Protein AF-A0A2H0RRZ5-F1 (afdb_monomer_lite)

Secondary structure (DSSP, 8-state):
---------HHHHHHHHHH-TTS-HHHHHHHHHHHHTT---HHHHHHHHHHHHHHHHHHHHHHHHHHHHHHHHHHHHHHHHHHHHHHHHHHHHHHHHHHHHHHHHHHHHHHHHHHHHHHHHHHHHHHHHHHHHHHHHHHHHTT--

Structure (mmCIF, N/CA/C/O backbone):
data_AF-A0A2H0RRZ5-F1
#
_entry.id   AF-A0A2H0RRZ5-F1
#
loop_
_atom_site.group_PDB
_atom_site.id
_atom_site.type_symbol
_atom_site.label_atom_id
_atom_site.label_alt_id
_atom_site.label_comp_id
_atom_site.label_asym_id
_atom_site.label_entity_id
_atom_site.label_seq_id
_atom_site.pdbx_PDB_ins_code
_atom_site.Cartn_x
_atom_site.Cartn_y
_atom_site.Cartn_z
_atom_site.occupancy
_atom_site.B_iso_or_equiv
_atom_site.auth_seq_id
_atom_site.auth_comp_id
_atom_site.auth_asym_id
_atom_site.auth_atom_id
_atom_site.pdbx_PDB_model_num
ATOM 1 N N . MET A 1 1 ? 45.070 -18.228 -30.419 1.00 41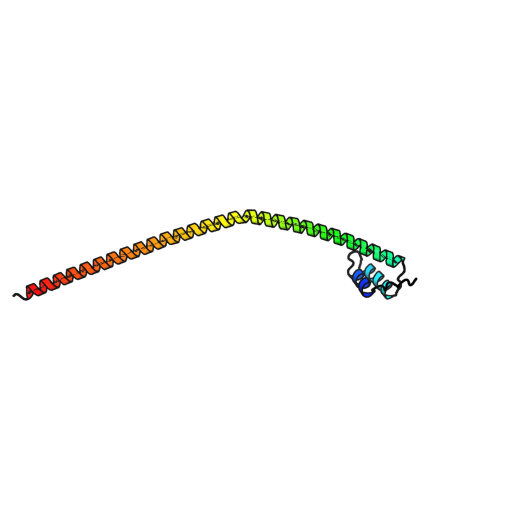.22 1 MET A N 1
ATOM 2 C CA . MET A 1 1 ? 44.187 -17.564 -29.445 1.00 41.22 1 MET A CA 1
ATOM 3 C C . MET A 1 1 ? 42.787 -17.795 -29.960 1.00 41.22 1 MET A C 1
ATOM 5 O O . MET A 1 1 ? 42.424 -17.166 -30.942 1.00 41.22 1 MET A O 1
ATOM 9 N N . ASP A 1 2 ? 42.095 -18.792 -29.412 1.00 37.25 2 ASP A N 1
ATOM 10 C CA . ASP A 1 2 ? 40.703 -19.072 -29.764 1.00 37.25 2 ASP A CA 1
ATOM 11 C C . ASP A 1 2 ? 39.845 -17.912 -29.266 1.00 37.25 2 ASP A C 1
ATOM 13 O O . ASP A 1 2 ? 39.601 -17.769 -28.069 1.00 37.25 2 ASP A O 1
ATOM 17 N N . THR A 1 3 ? 39.419 -17.050 -30.183 1.00 46.53 3 THR A N 1
ATOM 18 C CA . THR A 1 3 ? 38.253 -16.200 -29.974 1.00 46.53 3 THR A CA 1
ATOM 19 C C . THR A 1 3 ? 37.057 -17.137 -29.962 1.00 46.53 3 THR A C 1
ATOM 21 O O . THR A 1 3 ? 36.525 -17.484 -31.015 1.00 46.53 3 THR A O 1
ATOM 24 N N . SER A 1 4 ? 36.687 -17.621 -28.776 1.00 46.62 4 SER A N 1
ATOM 25 C CA . SER A 1 4 ? 35.406 -18.284 -28.557 1.00 46.62 4 SER A CA 1
ATOM 26 C C . SER A 1 4 ? 34.331 -17.378 -29.145 1.00 46.62 4 SER A C 1
ATOM 28 O O . SER A 1 4 ? 34.106 -16.289 -28.615 1.00 46.62 4 SER A O 1
ATOM 30 N N . ALA A 1 5 ? 33.738 -17.783 -30.267 1.00 50.47 5 ALA A N 1
ATOM 31 C CA . ALA A 1 5 ? 32.616 -17.078 -30.854 1.00 50.47 5 ALA A CA 1
ATOM 32 C C . ALA A 1 5 ? 31.548 -16.962 -29.761 1.00 50.47 5 ALA A C 1
ATOM 34 O O . ALA A 1 5 ? 31.003 -17.979 -29.321 1.00 50.47 5 ALA A O 1
ATOM 35 N N . GLN A 1 6 ? 31.322 -15.746 -29.257 1.00 57.16 6 GLN A N 1
ATOM 36 C CA . GLN A 1 6 ? 30.183 -15.471 -28.394 1.00 57.16 6 GLN A CA 1
ATOM 37 C C . GLN A 1 6 ? 28.961 -15.876 -29.205 1.00 57.16 6 GLN A C 1
ATOM 39 O O . GLN A 1 6 ? 28.650 -15.278 -30.231 1.00 57.16 6 GLN A O 1
ATOM 44 N N . THR A 1 7 ? 28.354 -16.991 -28.816 1.00 65.50 7 THR A N 1
ATOM 45 C CA . THR A 1 7 ? 27.167 -17.482 -29.495 1.00 65.50 7 THR A CA 1
ATOM 46 C C . THR A 1 7 ? 26.069 -16.498 -29.147 1.00 65.50 7 THR A C 1
ATOM 48 O O . THR A 1 7 ? 25.705 -16.372 -27.980 1.00 65.50 7 THR A O 1
ATOM 51 N N . ILE A 1 8 ? 25.623 -15.743 -30.145 1.00 69.88 8 ILE A N 1
ATOM 52 C CA . ILE A 1 8 ? 24.516 -14.810 -29.997 1.00 69.88 8 ILE A CA 1
ATOM 53 C C . ILE A 1 8 ? 23.277 -15.638 -29.651 1.00 69.88 8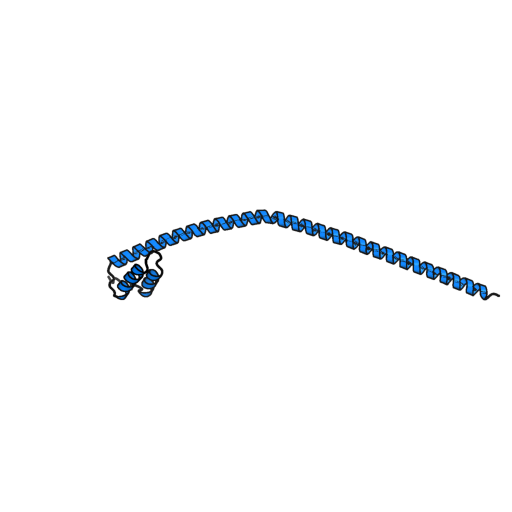 ILE A C 1
ATOM 55 O O . ILE A 1 8 ? 22.868 -16.505 -30.428 1.00 69.88 8 ILE A O 1
ATOM 59 N N . ASP A 1 9 ? 22.702 -15.393 -28.474 1.00 86.38 9 ASP A N 1
ATOM 60 C CA . ASP A 1 9 ? 21.432 -15.991 -28.071 1.00 86.38 9 ASP A CA 1
ATOM 61 C C . ASP A 1 9 ? 20.305 -15.293 -28.840 1.00 86.38 9 ASP A C 1
ATOM 63 O O . ASP A 1 9 ? 19.737 -14.285 -28.417 1.00 86.38 9 ASP A O 1
ATOM 67 N N . LEU A 1 10 ? 20.058 -15.800 -30.047 1.00 86.06 10 LEU A N 1
ATOM 68 C CA . LEU A 1 10 ? 19.057 -15.275 -30.965 1.00 86.06 10 LEU A CA 1
ATOM 69 C C . LEU A 1 10 ? 17.645 -15.250 -30.341 1.00 86.06 10 LEU A C 1
ATOM 71 O O . LEU A 1 10 ? 16.989 -14.216 -30.470 1.00 86.06 10 LEU A O 1
ATOM 75 N N . PRO A 1 11 ? 17.167 -16.307 -29.646 1.00 91.12 11 PRO A N 1
ATOM 76 C CA . PRO A 1 11 ? 15.917 -16.240 -28.889 1.00 91.12 11 PRO A CA 1
ATOM 77 C C . PRO A 1 11 ? 15.851 -15.067 -27.907 1.00 91.12 11 PRO A C 1
ATOM 79 O O . PRO A 1 11 ? 14.850 -14.351 -27.896 1.00 91.12 11 PRO A O 1
ATOM 82 N N . LEU A 1 12 ? 16.911 -14.843 -27.125 1.00 89.00 12 LEU A N 1
ATOM 83 C CA . LEU A 1 12 ? 16.955 -13.745 -26.161 1.00 89.00 12 LEU A CA 1
ATOM 84 C C . LEU A 1 12 ? 16.922 -12.375 -26.850 1.00 89.00 12 LEU A C 1
ATOM 86 O O . LEU A 1 12 ? 16.152 -11.512 -26.444 1.00 89.00 12 LEU A O 1
ATOM 90 N N . LEU A 1 13 ? 17.706 -12.167 -27.911 1.00 89.38 13 LEU A N 1
ATOM 91 C CA . LEU A 1 13 ? 17.696 -10.893 -28.640 1.00 89.38 13 LEU A CA 1
ATOM 92 C C . LEU A 1 13 ? 16.342 -10.596 -29.285 1.00 89.38 13 LEU A C 1
ATOM 94 O O . LEU A 1 13 ? 15.881 -9.459 -29.237 1.00 89.38 13 LEU A O 1
ATOM 98 N N . LEU A 1 14 ? 15.691 -11.605 -29.868 1.00 92.12 14 LEU A N 1
ATOM 99 C CA . LEU A 1 14 ? 14.353 -11.446 -30.438 1.00 92.12 14 LEU A CA 1
ATOM 100 C C . LEU A 1 14 ? 13.323 -11.083 -29.364 1.00 92.12 14 LEU A C 1
ATOM 102 O O . LEU A 1 14 ? 12.456 -10.251 -29.620 1.00 92.12 14 LEU A O 1
ATOM 106 N N . GLN A 1 15 ? 13.433 -11.670 -28.170 1.00 92.19 15 GLN A N 1
ATOM 107 C CA . GLN A 1 15 ? 12.586 -11.302 -27.040 1.00 92.19 15 GLN A CA 1
ATOM 108 C C . GLN A 1 15 ? 12.836 -9.855 -26.603 1.00 92.19 15 GLN A C 1
ATOM 110 O O . GLN A 1 15 ? 11.883 -9.090 -26.494 1.00 92.19 15 GLN A O 1
ATOM 115 N N . LEU A 1 16 ? 14.098 -9.460 -26.418 1.00 90.38 16 LEU A N 1
ATOM 116 C CA . LEU A 1 16 ? 14.447 -8.096 -26.015 1.00 90.38 16 LEU A CA 1
ATOM 117 C C . LEU A 1 16 ? 13.963 -7.060 -27.038 1.00 90.38 16 LEU A C 1
ATOM 119 O O . LEU A 1 16 ? 13.414 -6.038 -26.653 1.00 90.38 16 LEU A O 1
ATOM 123 N N . ILE A 1 17 ? 14.076 -7.337 -28.340 1.00 92.81 17 ILE A N 1
ATOM 124 C CA . ILE A 1 17 ? 13.531 -6.456 -29.387 1.00 92.81 17 ILE A CA 1
ATOM 125 C C . ILE A 1 17 ? 12.004 -6.389 -29.319 1.00 92.81 17 ILE A C 1
ATOM 127 O O . ILE A 1 17 ? 11.436 -5.321 -29.520 1.00 92.81 17 ILE A O 1
ATOM 131 N N . ALA A 1 18 ? 11.325 -7.508 -29.057 1.00 91.56 18 ALA A N 1
ATOM 132 C CA . ALA A 1 18 ? 9.869 -7.526 -28.942 1.00 91.56 18 ALA A CA 1
ATOM 133 C C . ALA A 1 18 ? 9.368 -6.722 -27.730 1.00 91.56 18 ALA A C 1
ATOM 135 O O . ALA A 1 18 ? 8.305 -6.106 -27.808 1.00 91.56 18 ALA A O 1
ATOM 136 N N . GLU A 1 19 ? 10.129 -6.732 -26.637 1.00 89.81 19 GLU A N 1
ATOM 137 C CA . GLU A 1 19 ? 9.806 -6.051 -25.379 1.00 89.81 19 GLU A CA 1
ATOM 138 C C . GLU A 1 19 ? 10.309 -4.600 -25.324 1.00 89.81 19 GLU A C 1
ATOM 140 O O . GLU A 1 19 ? 9.822 -3.830 -24.498 1.00 89.81 19 GLU A O 1
ATOM 145 N N . ALA A 1 20 ? 11.216 -4.213 -26.226 1.00 90.31 20 ALA A N 1
ATOM 146 C CA . ALA A 1 20 ? 11.789 -2.877 -26.289 1.00 90.31 20 ALA A CA 1
ATOM 147 C C . ALA A 1 20 ? 10.706 -1.803 -26.481 1.00 90.31 20 ALA A C 1
ATOM 149 O O . ALA A 1 20 ? 10.049 -1.741 -27.527 1.00 90.31 20 ALA A O 1
ATOM 150 N N . SER A 1 21 ? 10.528 -0.942 -25.482 1.00 88.25 21 SER A N 1
ATOM 151 C CA . SER A 1 21 ? 9.572 0.166 -25.466 1.00 88.25 21 SER A CA 1
ATOM 152 C C . SER A 1 21 ? 9.988 1.311 -26.392 1.00 88.25 21 SER A C 1
ATOM 154 O O . SER A 1 21 ? 9.123 2.011 -26.925 1.00 88.25 21 SER A O 1
ATOM 156 N N . LEU A 1 22 ? 11.292 1.473 -26.636 1.00 89.50 22 LEU A N 1
ATOM 157 C CA . LEU A 1 22 ? 11.842 2.536 -27.479 1.00 89.50 22 LEU A CA 1
ATOM 158 C C . LEU A 1 22 ? 11.690 2.280 -28.981 1.00 89.50 22 LEU A C 1
ATOM 160 O O . LEU A 1 22 ? 11.945 3.180 -29.787 1.00 89.50 22 LEU A O 1
ATOM 164 N N . LEU A 1 23 ? 11.274 1.074 -29.365 1.00 92.00 23 LEU A N 1
ATOM 165 C CA . LEU A 1 23 ? 11.055 0.708 -30.757 1.00 92.00 23 LEU A CA 1
ATOM 166 C C . LEU A 1 23 ? 9.594 0.878 -31.173 1.00 92.00 23 LEU A C 1
ATOM 168 O O . LEU A 1 23 ? 8.658 0.559 -30.436 1.00 92.00 23 LEU A O 1
ATOM 172 N N . THR A 1 24 ? 9.388 1.315 -32.413 1.00 93.69 24 THR A N 1
ATOM 173 C CA . THR A 1 24 ? 8.096 1.162 -33.090 1.00 93.69 24 THR A CA 1
ATOM 174 C C . THR A 1 24 ? 7.896 -0.283 -33.550 1.00 93.69 24 THR A C 1
ATOM 176 O O . THR A 1 24 ? 8.856 -1.040 -33.695 1.00 93.69 24 THR A O 1
ATOM 179 N N . ASP A 1 25 ? 6.652 -0.670 -33.849 1.00 92.88 25 ASP A N 1
ATOM 180 C CA . ASP A 1 25 ? 6.354 -2.002 -34.401 1.00 92.88 25 ASP A CA 1
ATOM 181 C C . ASP A 1 25 ? 7.124 -2.281 -35.702 1.00 92.88 25 ASP A C 1
ATOM 183 O O . ASP A 1 25 ? 7.660 -3.371 -35.888 1.00 92.88 25 ASP A O 1
ATOM 187 N N . GLU A 1 26 ? 7.251 -1.271 -36.567 1.00 93.88 26 GLU A N 1
ATOM 188 C CA . GLU A 1 26 ? 8.001 -1.359 -37.827 1.00 93.88 26 GLU A CA 1
ATOM 189 C C . GLU A 1 26 ? 9.506 -1.563 -37.587 1.00 93.88 26 GLU A C 1
ATOM 191 O O . GLU A 1 26 ? 10.157 -2.362 -38.266 1.00 93.88 26 GLU A O 1
ATOM 196 N N . GLN A 1 27 ? 10.068 -0.880 -36.585 1.00 93.00 27 GLN A N 1
ATOM 197 C CA . GLN A 1 27 ? 11.461 -1.071 -36.194 1.00 93.00 27 GLN A CA 1
ATOM 198 C C . GLN A 1 27 ? 11.678 -2.466 -35.606 1.00 93.00 27 GLN A C 1
ATOM 200 O O . GLN A 1 27 ? 12.613 -3.149 -36.022 1.00 93.00 27 GLN A O 1
ATOM 205 N N . ARG A 1 28 ? 10.796 -2.931 -34.710 1.00 94.12 28 ARG A N 1
ATOM 206 C CA . ARG A 1 28 ? 10.856 -4.288 -34.142 1.00 94.12 28 ARG A CA 1
ATOM 207 C C . ARG A 1 28 ? 10.863 -5.356 -35.229 1.00 94.12 28 ARG A C 1
ATOM 209 O O . ARG A 1 28 ? 11.713 -6.243 -35.206 1.00 94.12 28 ARG A O 1
ATOM 216 N N . GLU A 1 29 ? 9.965 -5.246 -36.207 1.00 93.94 29 GLU A N 1
ATOM 217 C CA . GLU A 1 29 ? 9.898 -6.172 -37.339 1.00 93.94 29 GLU A CA 1
ATOM 218 C C . GLU A 1 29 ? 11.177 -6.121 -38.190 1.00 93.94 29 GLU A C 1
ATOM 220 O O . GLU A 1 29 ? 11.713 -7.160 -38.578 1.00 93.94 29 GLU A O 1
ATOM 225 N N . THR A 1 30 ? 11.725 -4.926 -38.419 1.00 93.25 30 THR A N 1
ATOM 226 C CA . THR A 1 30 ? 12.979 -4.742 -39.164 1.00 93.25 30 THR A CA 1
ATOM 227 C C . THR A 1 30 ? 14.174 -5.384 -38.450 1.00 93.25 30 THR A C 1
ATOM 229 O O . THR A 1 30 ? 14.905 -6.162 -39.069 1.00 93.25 30 THR A O 1
ATOM 232 N N . TYR A 1 31 ? 14.365 -5.118 -37.153 1.00 93.12 31 TYR A N 1
ATOM 233 C CA . TYR A 1 31 ? 15.450 -5.714 -36.365 1.00 93.12 31 TYR A CA 1
ATOM 234 C C . TYR A 1 31 ? 15.295 -7.239 -36.256 1.00 93.12 31 TYR A C 1
ATOM 236 O O . TYR A 1 31 ? 16.266 -7.972 -36.454 1.00 93.12 31 TYR A O 1
ATOM 244 N N . ALA A 1 32 ? 14.076 -7.735 -36.017 1.00 92.62 32 ALA A N 1
ATOM 245 C CA . ALA A 1 32 ? 13.800 -9.168 -35.948 1.00 92.62 32 ALA A CA 1
ATOM 246 C C . ALA A 1 32 ? 14.080 -9.875 -37.283 1.00 92.62 32 ALA A C 1
ATOM 248 O O . ALA A 1 32 ? 14.707 -10.934 -37.299 1.00 92.62 32 ALA A O 1
ATOM 249 N N . ASN A 1 33 ? 13.676 -9.280 -38.409 1.00 93.31 33 ASN A N 1
ATOM 250 C CA . ASN A 1 33 ? 13.933 -9.841 -39.734 1.00 93.31 33 ASN A CA 1
ATOM 251 C C . ASN A 1 33 ? 15.430 -9.902 -40.053 1.00 93.31 33 ASN A C 1
ATOM 253 O O . ASN A 1 33 ? 15.883 -10.935 -40.542 1.00 93.31 33 ASN A O 1
ATOM 257 N N . ARG A 1 34 ? 16.204 -8.857 -39.722 1.00 92.19 34 ARG A N 1
ATOM 258 C CA . ARG A 1 34 ? 17.670 -8.852 -39.904 1.00 92.19 34 ARG A CA 1
ATOM 259 C C . ARG A 1 34 ? 18.361 -9.925 -39.062 1.00 92.19 34 ARG A C 1
ATOM 261 O O . ARG A 1 34 ? 19.215 -10.653 -39.568 1.00 92.19 34 ARG A O 1
ATOM 268 N N . LEU A 1 35 ? 17.937 -10.091 -37.808 1.00 90.44 35 LEU A N 1
ATOM 269 C CA . LEU A 1 35 ? 18.427 -11.159 -36.933 1.00 90.44 35 LEU A CA 1
ATOM 270 C C . LEU A 1 35 ? 18.100 -12.556 -37.475 1.00 90.44 35 LEU A C 1
ATOM 272 O O . LEU A 1 35 ? 18.973 -13.421 -37.523 1.00 90.44 35 LEU A O 1
ATOM 276 N N . MET A 1 36 ? 16.860 -12.780 -37.916 1.00 89.81 36 MET A N 1
ATOM 277 C CA . MET A 1 36 ? 16.427 -14.069 -38.466 1.00 89.81 36 MET A CA 1
ATOM 278 C C . MET A 1 36 ? 17.081 -14.391 -39.815 1.00 89.81 36 MET A C 1
ATOM 280 O O . MET A 1 36 ? 17.308 -15.564 -40.112 1.00 89.81 36 MET A O 1
ATOM 284 N N . SER A 1 37 ? 17.400 -13.380 -40.630 1.00 90.56 37 SER A N 1
ATOM 285 C CA . SER A 1 37 ? 18.117 -13.560 -41.898 1.00 90.56 37 SER A CA 1
ATOM 286 C C . SER A 1 37 ? 19.628 -13.723 -41.725 1.00 90.56 37 SER A C 1
ATOM 288 O O . SER A 1 37 ? 20.314 -14.012 -42.705 1.00 90.56 37 SER A O 1
ATOM 290 N N . GLY A 1 38 ? 20.152 -13.539 -40.507 1.00 85.12 38 GLY A N 1
ATOM 291 C CA . GLY A 1 38 ? 21.588 -13.552 -40.229 1.00 85.12 38 GLY A CA 1
ATOM 292 C C . GLY A 1 38 ? 22.335 -12.346 -40.807 1.00 85.12 38 GLY A C 1
ATOM 293 O O . GLY A 1 38 ? 23.552 -12.412 -40.957 1.00 85.12 38 GLY A O 1
ATOM 294 N N . ASP A 1 39 ? 21.624 -11.260 -41.130 1.00 88.44 39 ASP A N 1
ATOM 295 C CA . ASP A 1 39 ? 22.199 -9.995 -41.607 1.00 88.44 39 ASP A CA 1
ATOM 296 C C . ASP A 1 39 ? 22.666 -9.150 -40.412 1.00 88.44 39 ASP A C 1
ATOM 298 O O . ASP A 1 39 ? 22.124 -8.088 -40.102 1.00 88.44 39 ASP A O 1
ATOM 302 N N . VAL A 1 40 ? 23.626 -9.711 -39.677 1.00 85.00 40 VAL A N 1
ATOM 303 C CA . VAL A 1 40 ? 24.137 -9.184 -38.412 1.00 85.00 40 VAL A CA 1
ATOM 304 C C . VAL A 1 40 ? 25.584 -8.764 -38.628 1.00 85.00 40 VAL A C 1
ATOM 306 O O . VAL A 1 40 ? 26.485 -9.603 -38.654 1.00 85.00 40 VAL A O 1
ATOM 309 N N . ASP A 1 41 ? 25.794 -7.464 -38.814 1.00 88.75 41 ASP A N 1
ATOM 310 C CA . ASP A 1 41 ? 27.116 -6.846 -38.858 1.00 88.75 41 ASP A CA 1
ATOM 311 C C . ASP A 1 41 ? 27.447 -6.137 -37.533 1.00 88.75 41 ASP A C 1
ATOM 313 O O . ASP A 1 41 ? 26.601 -5.979 -36.648 1.00 88.75 41 ASP A O 1
ATOM 317 N N . ASP A 1 42 ? 28.707 -5.727 -37.377 1.00 87.94 42 ASP A N 1
ATOM 318 C CA . ASP A 1 42 ? 29.171 -5.064 -36.152 1.00 87.94 42 ASP A CA 1
ATOM 319 C C . ASP A 1 42 ? 28.402 -3.758 -35.883 1.00 87.94 42 ASP A C 1
ATOM 321 O O . ASP A 1 42 ? 28.125 -3.433 -34.731 1.00 87.94 42 ASP A O 1
ATOM 325 N N . ALA A 1 43 ? 28.003 -3.042 -36.941 1.00 90.06 43 ALA A N 1
ATOM 326 C CA . ALA A 1 43 ? 27.239 -1.801 -36.833 1.00 90.06 43 ALA A CA 1
ATOM 327 C C . ALA A 1 43 ? 25.833 -2.043 -36.265 1.00 90.06 43 ALA A C 1
ATOM 329 O O . ALA A 1 43 ? 25.380 -1.311 -35.389 1.00 90.06 43 ALA A O 1
ATOM 330 N N . PHE A 1 44 ? 25.159 -3.098 -36.720 1.00 89.25 44 PHE A N 1
ATOM 331 C CA . PHE A 1 44 ? 23.863 -3.518 -36.199 1.00 89.25 44 PHE A CA 1
ATOM 332 C C . PHE A 1 44 ? 23.939 -3.966 -34.737 1.00 89.25 44 PHE A C 1
ATOM 334 O O . PHE A 1 44 ? 23.059 -3.649 -33.938 1.00 89.25 44 PHE A O 1
ATOM 341 N N . MET A 1 45 ? 25.002 -4.681 -34.364 1.00 87.50 45 MET A N 1
ATOM 342 C CA . MET A 1 45 ? 25.213 -5.087 -32.973 1.00 87.50 45 MET A CA 1
ATOM 343 C C . MET A 1 45 ? 25.509 -3.891 -32.059 1.00 87.50 45 MET A C 1
ATOM 345 O O . MET A 1 45 ? 25.024 -3.856 -30.927 1.00 87.50 45 MET A O 1
ATOM 349 N N . GLU A 1 46 ? 26.265 -2.900 -32.535 1.00 89.88 46 GLU A N 1
ATOM 350 C CA . GLU A 1 46 ? 26.502 -1.644 -31.813 1.00 89.88 46 GLU A CA 1
ATOM 351 C C . GLU A 1 46 ? 25.202 -0.844 -31.635 1.00 89.88 46 GLU A C 1
ATOM 353 O O . GLU A 1 46 ? 24.927 -0.347 -30.542 1.00 89.88 46 GLU A O 1
ATOM 358 N N . GLU A 1 47 ? 24.365 -0.792 -32.672 1.00 91.31 47 GLU A N 1
ATOM 359 C CA . GLU A 1 47 ? 23.048 -0.154 -32.636 1.00 91.31 47 GLU A CA 1
ATOM 360 C C . GLU A 1 47 ? 22.115 -0.808 -31.603 1.00 91.31 47 GLU A C 1
ATOM 362 O O . GLU A 1 47 ? 21.563 -0.110 -30.749 1.00 91.31 47 GLU A O 1
ATOM 367 N N . LEU A 1 48 ? 21.988 -2.142 -31.617 1.00 89.88 48 LEU A N 1
ATOM 368 C CA . LEU A 1 48 ? 21.193 -2.884 -30.628 1.00 89.88 48 LEU A CA 1
ATOM 369 C C . LEU A 1 48 ? 21.726 -2.698 -29.202 1.00 89.88 48 LEU A C 1
ATOM 371 O O . LEU A 1 48 ? 20.950 -2.514 -28.267 1.00 89.88 48 LEU A O 1
ATOM 375 N N . SER A 1 49 ? 23.048 -2.715 -29.029 1.00 88.62 49 SER A N 1
ATOM 376 C CA . SER A 1 49 ? 23.682 -2.475 -27.729 1.00 88.62 49 SER A CA 1
ATOM 377 C C . SER A 1 49 ? 23.360 -1.076 -27.193 1.00 88.62 49 SER A C 1
ATOM 379 O O . SER A 1 49 ? 22.992 -0.925 -26.028 1.00 88.62 49 SER A O 1
ATOM 381 N N . GLY A 1 50 ? 23.441 -0.050 -28.047 1.00 91.00 50 GLY A N 1
ATOM 382 C CA . GLY A 1 50 ? 23.097 1.325 -27.686 1.00 91.00 50 GLY A CA 1
ATOM 383 C C . GLY A 1 50 ? 21.619 1.497 -27.332 1.00 91.00 50 GLY A C 1
ATOM 384 O O . GLY A 1 50 ? 21.300 2.181 -26.359 1.00 91.00 50 GLY A O 1
ATOM 385 N N . LEU A 1 51 ? 20.726 0.840 -28.077 1.00 92.75 51 LEU A N 1
ATOM 386 C CA . LEU A 1 51 ? 19.295 0.814 -27.781 1.00 92.75 51 LEU A CA 1
ATOM 387 C C . LEU A 1 51 ? 19.028 0.226 -26.391 1.00 92.75 51 LEU A C 1
ATOM 389 O O . LEU A 1 51 ? 18.408 0.888 -25.564 1.00 92.75 51 LEU A O 1
ATOM 393 N N . PHE A 1 52 ? 19.532 -0.978 -26.108 1.00 90.00 52 PHE A N 1
ATOM 394 C CA . PHE A 1 52 ? 19.286 -1.637 -24.823 1.00 90.00 52 PHE A CA 1
ATOM 395 C C . PHE A 1 52 ? 19.956 -0.924 -23.649 1.00 90.00 52 PHE A C 1
ATOM 397 O O . PHE A 1 52 ? 19.411 -0.915 -22.548 1.00 90.00 52 PHE A O 1
ATOM 404 N N . ALA A 1 53 ? 21.113 -0.292 -23.864 1.00 90.56 53 ALA A N 1
ATOM 405 C CA . ALA A 1 53 ? 21.731 0.555 -22.849 1.00 90.56 53 ALA A CA 1
ATOM 406 C C . ALA A 1 53 ? 20.834 1.749 -22.495 1.00 90.56 53 ALA A C 1
ATOM 408 O O . ALA A 1 53 ? 20.672 2.068 -21.318 1.00 90.56 53 ALA A O 1
ATOM 409 N N . LYS A 1 54 ? 20.219 2.372 -23.506 1.00 91.44 54 LYS A N 1
ATOM 410 C CA . LYS A 1 54 ? 19.286 3.479 -23.306 1.00 91.44 54 LYS A CA 1
ATOM 411 C C . LYS A 1 54 ? 17.997 3.024 -22.614 1.00 91.44 54 LYS A C 1
ATOM 413 O O . LYS A 1 54 ? 17.541 3.700 -21.700 1.00 91.44 54 LYS A O 1
ATOM 418 N N . GLU A 1 55 ? 17.437 1.877 -22.993 1.00 90.19 55 GLU A N 1
ATOM 419 C CA . GLU A 1 55 ? 16.266 1.321 -22.298 1.00 90.19 55 GLU A CA 1
ATOM 420 C C . GLU A 1 55 ? 16.559 1.002 -20.836 1.00 90.19 55 GLU A C 1
ATOM 422 O O . GLU A 1 55 ? 15.757 1.319 -19.964 1.00 90.19 55 GLU A O 1
ATOM 427 N N . ALA A 1 56 ? 17.726 0.426 -20.546 1.00 88.50 56 ALA A N 1
ATOM 428 C CA . ALA A 1 56 ? 18.132 0.159 -19.173 1.00 88.50 56 ALA A CA 1
ATOM 429 C C . ALA A 1 56 ? 18.251 1.451 -18.344 1.00 88.50 56 ALA A C 1
ATOM 431 O O . ALA A 1 56 ? 17.880 1.457 -17.171 1.00 88.50 56 ALA A O 1
ATOM 432 N N . GLU A 1 57 ? 18.741 2.539 -18.944 1.00 92.69 57 GLU A N 1
ATOM 433 C CA . GLU A 1 57 ? 18.799 3.857 -18.304 1.00 92.69 57 GLU A CA 1
ATOM 434 C C . GLU A 1 57 ? 17.394 4.416 -18.031 1.00 92.69 57 GLU A C 1
ATOM 436 O O . GLU A 1 57 ? 17.120 4.832 -16.907 1.00 92.69 57 GLU A O 1
ATOM 441 N N . GLU A 1 58 ? 16.485 4.367 -19.009 1.00 90.94 58 GLU A N 1
ATOM 442 C CA . GLU A 1 58 ? 15.099 4.828 -18.838 1.00 90.94 58 GLU A CA 1
ATOM 443 C C . GLU A 1 58 ? 14.353 4.008 -17.775 1.00 90.94 58 GLU A C 1
ATOM 445 O O . GLU A 1 58 ? 13.738 4.582 -16.876 1.00 90.94 58 GLU A O 1
ATOM 450 N N . CYS A 1 59 ? 14.491 2.678 -17.786 1.00 90.12 59 CYS A N 1
ATOM 451 C CA . CYS A 1 59 ? 13.930 1.821 -16.742 1.00 90.12 59 CYS A CA 1
ATOM 452 C C . CYS A 1 59 ? 14.490 2.151 -15.353 1.00 90.12 59 CYS A C 1
ATOM 454 O O . CYS A 1 59 ? 13.752 2.103 -14.371 1.00 90.12 59 CYS 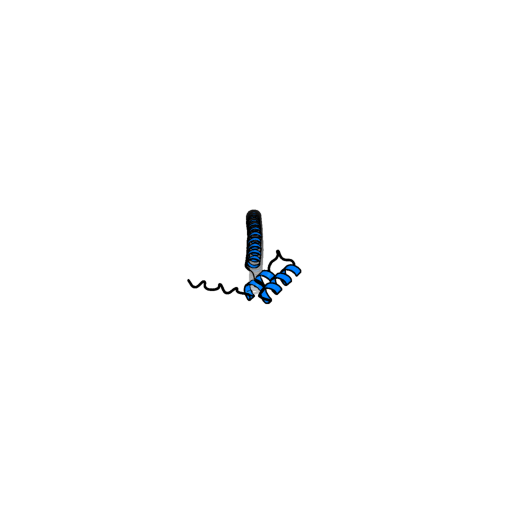A O 1
ATOM 456 N N . GLN A 1 60 ? 15.781 2.479 -15.241 1.00 92.56 60 GLN A N 1
ATOM 457 C CA . GLN A 1 60 ? 16.370 2.849 -13.955 1.00 92.56 60 GLN A CA 1
ATOM 458 C C . GLN A 1 60 ? 15.782 4.163 -13.426 1.00 92.56 60 GLN A C 1
ATOM 460 O O . GLN A 1 60 ? 15.471 4.246 -12.239 1.00 92.56 60 GLN A O 1
ATOM 465 N N . VAL A 1 61 ? 15.577 5.154 -14.298 1.00 94.06 61 VAL A N 1
ATOM 466 C CA . VAL A 1 61 ? 14.923 6.418 -13.928 1.00 94.06 61 VAL A CA 1
ATOM 467 C C . VAL A 1 61 ? 13.497 6.165 -13.434 1.00 94.06 61 VAL A C 1
ATOM 469 O O . VAL A 1 61 ? 13.136 6.637 -12.358 1.00 94.06 61 VAL A O 1
ATOM 472 N N . GLU A 1 62 ? 12.709 5.360 -14.150 1.00 93.19 62 GLU A N 1
ATOM 473 C CA . GLU A 1 62 ? 11.346 5.013 -13.726 1.00 93.19 62 GLU A CA 1
ATOM 474 C C . GLU A 1 62 ? 11.321 4.272 -12.378 1.00 93.19 62 GLU A C 1
ATOM 476 O O . GLU A 1 62 ? 10.463 4.530 -11.531 1.00 93.19 62 GLU A O 1
ATOM 481 N N . ILE A 1 63 ? 12.269 3.357 -12.144 1.00 94.19 63 ILE A N 1
ATOM 482 C CA . ILE A 1 63 ? 12.405 2.651 -10.862 1.00 94.19 63 ILE A CA 1
ATOM 483 C C . ILE A 1 63 ? 12.706 3.632 -9.726 1.00 94.19 63 ILE A C 1
ATOM 485 O O . ILE A 1 63 ? 12.133 3.499 -8.638 1.00 94.19 63 ILE A O 1
ATOM 489 N N . ASP A 1 64 ? 13.588 4.600 -9.959 1.00 94.25 64 ASP A N 1
ATOM 490 C CA . ASP A 1 64 ? 13.958 5.600 -8.960 1.00 94.25 64 ASP A CA 1
ATOM 491 C C . ASP A 1 64 ? 12.757 6.500 -8.621 1.00 94.25 64 ASP A C 1
ATOM 493 O O . ASP A 1 64 ? 12.441 6.681 -7.441 1.00 94.25 64 ASP A O 1
ATOM 497 N N . GLU A 1 65 ? 12.010 6.958 -9.631 1.00 95.56 65 GLU A N 1
ATOM 498 C CA . GLU A 1 65 ? 10.776 7.736 -9.455 1.00 95.56 65 GLU A CA 1
ATOM 499 C C . GLU A 1 65 ? 9.704 6.951 -8.682 1.00 95.56 65 GLU A C 1
ATOM 501 O O . GLU A 1 65 ? 9.110 7.451 -7.722 1.00 95.56 65 GLU A O 1
ATOM 506 N N . LEU A 1 66 ? 9.473 5.683 -9.042 1.00 95.19 66 LEU A N 1
ATOM 507 C CA . LEU A 1 66 ? 8.530 4.820 -8.326 1.00 95.19 66 LEU A CA 1
ATOM 508 C C . LEU A 1 66 ? 8.960 4.585 -6.874 1.00 95.19 66 LEU A C 1
ATOM 510 O O . LEU A 1 66 ? 8.117 4.530 -5.973 1.00 95.19 66 LEU A O 1
ATOM 514 N N . THR A 1 67 ? 10.263 4.457 -6.630 1.00 94.88 67 THR A N 1
ATOM 515 C CA . THR A 1 67 ? 10.821 4.278 -5.285 1.00 94.88 67 THR A CA 1
ATOM 516 C C . THR A 1 67 ? 10.616 5.524 -4.426 1.00 94.88 67 THR A C 1
ATOM 518 O O . THR A 1 67 ? 10.257 5.406 -3.246 1.00 94.88 67 THR A O 1
ATOM 521 N N . GLU A 1 68 ? 10.793 6.712 -5.003 1.00 96.31 68 GLU A N 1
ATOM 522 C CA . GLU A 1 68 ? 10.516 7.986 -4.340 1.00 96.31 68 GLU A CA 1
ATOM 523 C C . GLU A 1 68 ? 9.033 8.090 -3.965 1.00 96.31 68 GLU A C 1
ATOM 525 O O . GLU A 1 68 ? 8.709 8.234 -2.783 1.00 96.31 68 GLU A O 1
ATOM 530 N N . VAL A 1 69 ? 8.128 7.860 -4.923 1.00 95.75 69 VAL A N 1
ATOM 531 C CA . VAL A 1 69 ? 6.674 7.890 -4.688 1.00 95.75 69 VAL A CA 1
ATOM 532 C C . VAL A 1 69 ? 6.253 6.894 -3.604 1.00 95.75 69 VAL A C 1
ATOM 534 O O . VAL A 1 69 ? 5.457 7.223 -2.721 1.00 95.75 69 VAL A O 1
ATOM 537 N N . LEU A 1 70 ? 6.788 5.669 -3.620 1.00 94.81 70 LEU A N 1
ATOM 538 C CA . LEU A 1 70 ? 6.498 4.674 -2.582 1.00 94.81 70 LEU A CA 1
ATOM 539 C C . LEU A 1 70 ? 6.982 5.124 -1.199 1.00 94.81 70 LEU A C 1
ATOM 541 O O . LEU A 1 70 ? 6.305 4.881 -0.195 1.00 94.81 70 LEU A O 1
ATOM 545 N N . THR A 1 71 ? 8.134 5.787 -1.135 1.00 93.94 71 THR A N 1
ATOM 546 C CA . THR A 1 71 ? 8.698 6.311 0.114 1.00 93.94 71 THR A CA 1
ATOM 547 C C . THR A 1 71 ? 7.852 7.457 0.667 1.00 93.94 71 THR A C 1
ATOM 549 O O . THR A 1 71 ? 7.546 7.478 1.866 1.00 93.94 71 THR A O 1
ATOM 552 N N . GLU A 1 72 ? 7.404 8.367 -0.197 1.00 95.38 72 GLU A N 1
ATOM 553 C CA . GLU A 1 72 ? 6.489 9.451 0.165 1.00 95.38 72 GLU A CA 1
ATOM 554 C C . GLU A 1 72 ? 5.156 8.903 0.680 1.00 95.38 72 GLU A C 1
ATOM 556 O O . GLU A 1 72 ? 4.746 9.225 1.796 1.00 95.38 72 GLU A O 1
ATOM 561 N N . LYS A 1 73 ? 4.521 7.986 -0.062 1.00 92.50 73 LYS A N 1
ATOM 562 C CA . LYS A 1 73 ? 3.235 7.383 0.330 1.00 92.50 73 LYS A CA 1
ATOM 563 C C . LYS A 1 73 ? 3.323 6.622 1.645 1.00 92.50 73 LYS A C 1
ATOM 565 O O . LYS A 1 73 ? 2.412 6.698 2.468 1.00 92.50 73 LYS A O 1
ATOM 570 N N . ARG A 1 74 ? 4.428 5.912 1.880 1.00 92.81 74 ARG A N 1
ATOM 571 C CA . ARG A 1 74 ? 4.676 5.245 3.164 1.00 92.81 74 ARG A CA 1
ATOM 572 C C . ARG A 1 74 ? 4.763 6.251 4.312 1.00 92.81 74 ARG A C 1
ATOM 574 O O . ARG A 1 74 ? 4.261 5.974 5.399 1.00 92.81 74 ARG A O 1
ATOM 581 N N . THR A 1 75 ? 5.391 7.398 4.074 1.00 94.62 75 THR A N 1
ATOM 582 C CA . THR A 1 75 ? 5.528 8.462 5.072 1.00 94.62 75 THR A CA 1
ATOM 583 C C . THR A 1 75 ? 4.183 9.126 5.364 1.00 94.62 75 THR A C 1
ATOM 585 O O . THR A 1 75 ? 3.837 9.290 6.532 1.00 94.62 75 THR A O 1
ATOM 588 N N . GLU A 1 76 ? 3.396 9.443 4.332 1.00 93.81 76 GLU A N 1
ATOM 589 C CA . GLU A 1 76 ? 2.034 9.981 4.475 1.00 93.81 76 GLU A CA 1
ATOM 590 C C . GLU A 1 76 ? 1.137 9.037 5.287 1.00 93.81 76 GLU A C 1
ATOM 592 O O . GLU A 1 76 ? 0.484 9.469 6.237 1.00 93.81 76 GLU A O 1
ATOM 597 N N . LEU A 1 77 ? 1.155 7.739 4.966 1.00 94.00 77 LEU A N 1
ATOM 598 C CA . LEU A 1 77 ? 0.350 6.737 5.666 1.00 94.00 77 LEU A CA 1
ATOM 599 C C . LEU A 1 77 ? 0.736 6.617 7.147 1.00 94.00 77 LEU A C 1
ATOM 601 O O . LEU A 1 77 ? -0.129 6.502 8.014 1.00 94.00 77 LEU A O 1
ATOM 605 N N . GLU A 1 78 ? 2.033 6.649 7.455 1.00 94.31 78 GLU A N 1
ATOM 606 C CA . GLU A 1 78 ? 2.505 6.596 8.840 1.00 94.31 78 GLU A CA 1
ATOM 607 C C . GLU A 1 78 ? 2.099 7.858 9.620 1.00 94.31 78 GLU A C 1
ATOM 609 O O . GLU A 1 78 ? 1.682 7.759 10.774 1.00 94.31 78 GLU A O 1
ATOM 614 N N . GLN A 1 79 ? 2.138 9.035 8.990 1.00 93.00 79 GLN A N 1
ATOM 615 C CA . GLN A 1 79 ? 1.655 10.280 9.598 1.00 93.00 79 GLN A CA 1
ATOM 616 C C . GLN A 1 79 ? 0.143 10.250 9.854 1.00 93.00 79 GLN A C 1
ATOM 618 O O . GLN A 1 79 ? -0.310 10.650 10.928 1.00 93.00 79 GLN A O 1
ATOM 623 N N . GLU A 1 80 ? -0.645 9.758 8.897 1.00 92.94 80 GLU A N 1
ATOM 624 C CA . GLU A 1 80 ? -2.094 9.619 9.051 1.00 92.94 80 GLU A CA 1
ATOM 625 C C . GLU A 1 80 ? -2.437 8.651 10.186 1.00 92.94 80 GLU A C 1
ATOM 627 O O . GLU A 1 80 ? -3.260 8.968 11.047 1.00 92.94 80 GLU A O 1
ATOM 632 N N . LYS A 1 81 ? -1.736 7.516 10.261 1.00 90.31 81 LYS A N 1
ATOM 633 C CA . LYS A 1 81 ? -1.879 6.561 11.360 1.00 90.31 81 LYS A CA 1
ATOM 634 C C . LYS A 1 81 ? -1.554 7.199 12.711 1.00 90.31 81 LYS A C 1
ATOM 636 O O . LYS A 1 81 ? -2.334 7.056 13.648 1.00 90.31 81 LYS A O 1
ATOM 641 N N . GLN A 1 82 ? -0.441 7.925 12.822 1.00 93.38 82 GLN A N 1
ATOM 642 C CA . GLN A 1 82 ? -0.062 8.614 14.062 1.00 93.38 82 GLN A CA 1
ATOM 643 C C . GLN A 1 82 ? -1.081 9.676 14.483 1.00 93.38 82 GLN A C 1
ATOM 645 O O . GLN A 1 82 ? -1.263 9.907 15.678 1.00 93.38 82 GLN A O 1
ATOM 650 N N . ARG A 1 83 ? -1.765 10.302 13.521 1.00 91.69 83 ARG A N 1
ATOM 651 C CA . ARG A 1 83 ? -2.847 11.250 13.788 1.00 91.69 83 ARG A CA 1
ATOM 652 C C . ARG A 1 83 ? -4.138 10.556 14.233 1.00 91.69 83 ARG A C 1
ATOM 654 O O . ARG A 1 83 ? -4.775 11.030 15.167 1.00 91.69 83 ARG A O 1
ATOM 661 N N . ALA A 1 84 ? -4.518 9.459 13.583 1.00 91.12 84 ALA A N 1
ATOM 662 C CA . ALA A 1 84 ? -5.778 8.762 13.840 1.00 91.12 84 ALA A CA 1
ATOM 663 C C . ALA A 1 84 ? -5.750 7.898 15.115 1.00 91.12 84 ALA A C 1
ATOM 665 O O . ALA A 1 84 ? -6.754 7.791 15.818 1.00 91.12 84 ALA A O 1
ATOM 666 N N . GLU A 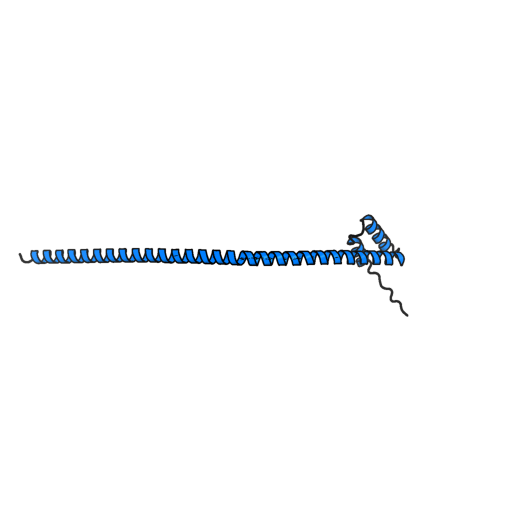1 85 ? -4.602 7.302 15.445 1.00 93.94 85 GLU A N 1
ATOM 667 C CA . GLU A 1 85 ? -4.431 6.424 16.609 1.00 93.94 85 GLU A CA 1
ATOM 668 C C . GLU A 1 85 ? -4.887 7.054 17.946 1.00 93.94 85 GLU A C 1
ATOM 670 O O . GLU A 1 85 ? -5.676 6.423 18.654 1.00 93.94 85 GLU A O 1
ATOM 675 N N . PRO A 1 86 ? -4.481 8.284 18.323 1.00 91.25 86 PRO A N 1
ATOM 676 C CA . PRO A 1 86 ? -4.927 8.890 19.579 1.00 91.25 86 PRO A CA 1
ATOM 677 C C . PRO A 1 86 ? -6.430 9.201 19.600 1.00 91.25 86 PRO A C 1
ATOM 679 O O . PRO A 1 86 ? -7.060 9.082 20.655 1.00 91.25 86 PRO A O 1
ATOM 682 N N . GLU A 1 87 ? -7.025 9.568 18.461 1.00 90.25 87 GLU A N 1
ATOM 683 C CA . GLU A 1 87 ? -8.473 9.790 18.352 1.00 90.25 87 GLU A CA 1
ATOM 684 C C . GLU A 1 87 ? -9.234 8.476 18.577 1.00 90.25 87 GLU A C 1
ATOM 686 O O . GLU A 1 87 ? -10.168 8.424 19.382 1.00 90.25 87 GLU A O 1
ATOM 691 N N . TYR A 1 88 ? -8.774 7.391 17.947 1.00 85.88 88 TYR A N 1
ATOM 692 C CA . TYR A 1 88 ? -9.333 6.054 18.130 1.00 85.88 88 TYR A CA 1
ATOM 693 C C . TYR A 1 88 ? -9.212 5.570 19.581 1.00 85.88 88 TYR A C 1
ATOM 695 O O . TYR A 1 88 ? -10.200 5.134 20.174 1.00 85.88 88 TYR A O 1
ATOM 703 N N . GLN A 1 89 ? -8.030 5.696 20.193 1.00 90.44 89 GLN A N 1
ATOM 704 C CA . GLN A 1 89 ? -7.815 5.308 21.591 1.00 90.44 89 GLN A CA 1
ATOM 705 C C . GLN A 1 89 ? -8.709 6.097 22.553 1.00 90.44 89 GLN A C 1
ATOM 707 O O . GLN A 1 89 ? -9.270 5.522 23.488 1.00 90.44 89 GLN A O 1
ATOM 712 N N . THR A 1 90 ? -8.885 7.396 22.303 1.00 91.44 90 THR A N 1
ATOM 713 C CA . THR A 1 90 ? -9.766 8.258 23.101 1.00 91.44 90 THR A CA 1
ATOM 714 C C . THR A 1 90 ? -11.226 7.820 22.984 1.00 91.44 90 THR A C 1
ATOM 716 O O . THR A 1 90 ? -11.909 7.686 24.000 1.00 91.44 90 THR A O 1
ATOM 719 N N . ALA A 1 91 ? -11.699 7.531 21.769 1.00 90.06 91 ALA A N 1
ATOM 720 C CA . ALA A 1 91 ? -13.059 7.049 21.535 1.00 90.06 91 ALA A CA 1
ATOM 721 C C . ALA A 1 91 ? -13.317 5.693 22.214 1.00 90.06 91 ALA A C 1
ATOM 723 O O . ALA A 1 91 ? -14.339 5.512 22.877 1.00 90.06 91 ALA A O 1
ATOM 724 N N . VAL A 1 92 ? -12.369 4.754 22.115 1.00 91.88 92 VAL A N 1
ATOM 725 C CA . VAL A 1 92 ? -12.456 3.444 22.781 1.00 91.88 92 VAL A CA 1
ATOM 726 C C . VAL A 1 92 ? -12.476 3.596 24.301 1.00 91.88 92 VAL A C 1
ATOM 728 O O . VAL A 1 92 ? -13.284 2.947 24.966 1.00 91.88 92 VAL A O 1
ATOM 731 N N . ALA A 1 93 ? -11.621 4.455 24.862 1.00 91.12 93 ALA A N 1
ATOM 732 C CA . ALA A 1 93 ? -11.607 4.724 26.296 1.00 91.12 93 ALA A CA 1
ATOM 733 C C . ALA A 1 93 ? -12.936 5.332 26.776 1.00 91.12 93 ALA A C 1
ATOM 735 O O . ALA A 1 93 ? -13.457 4.901 27.805 1.00 91.12 93 ALA A O 1
ATOM 736 N N . GLY A 1 94 ? -13.509 6.267 26.009 1.00 91.56 94 GLY A N 1
ATOM 737 C CA . GLY A 1 94 ? -14.825 6.849 26.280 1.00 91.56 94 GLY A CA 1
ATOM 738 C C . GLY A 1 94 ? -15.931 5.795 26.293 1.00 91.56 94 GLY A C 1
ATOM 739 O O . GLY A 1 94 ? -16.596 5.616 27.309 1.00 91.56 94 GLY A O 1
ATOM 740 N N . HIS A 1 95 ? -16.053 5.010 25.220 1.00 91.44 95 HIS A N 1
ATOM 741 C CA . HIS A 1 95 ? -17.056 3.945 25.137 1.00 91.44 95 HIS A CA 1
ATOM 742 C C . HIS A 1 95 ? -16.896 2.876 26.217 1.00 91.44 95 HIS A C 1
ATOM 744 O O . HIS A 1 95 ? -17.889 2.363 26.729 1.00 91.44 95 HIS A O 1
ATOM 750 N N . LYS A 1 96 ? -15.658 2.538 26.592 1.00 91.25 96 LYS A N 1
ATOM 751 C CA . LYS A 1 96 ? -15.411 1.626 27.710 1.00 91.25 96 LYS A CA 1
ATOM 752 C C . LYS A 1 96 ? -15.963 2.200 29.018 1.00 91.25 96 LYS A C 1
ATOM 754 O O . LYS A 1 96 ? -16.632 1.471 29.746 1.00 91.25 96 LYS A O 1
ATOM 759 N N . GLY A 1 97 ? -15.725 3.486 29.283 1.00 91.69 97 GLY A N 1
ATOM 760 C CA . GLY A 1 97 ? -16.279 4.186 30.443 1.00 91.69 97 GLY A CA 1
ATOM 761 C C . GLY A 1 97 ? -17.809 4.199 30.449 1.00 91.69 97 GLY A C 1
ATOM 762 O O . GLY A 1 97 ? -18.413 3.859 31.465 1.00 91.69 97 GLY A O 1
ATOM 763 N N . ASP A 1 98 ? -18.435 4.493 29.306 1.00 93.94 98 ASP A N 1
ATOM 764 C CA . ASP A 1 98 ? -19.897 4.480 29.162 1.00 93.94 98 ASP A CA 1
ATOM 765 C C . ASP A 1 98 ? -20.480 3.094 29.480 1.00 93.94 98 ASP A C 1
ATOM 767 O O . ASP A 1 98 ? -21.457 2.965 30.220 1.00 93.94 98 ASP A O 1
ATOM 771 N N . VAL A 1 99 ? -19.859 2.032 28.956 1.00 93.31 99 VAL A N 1
ATOM 772 C CA . VAL A 1 99 ? -20.288 0.649 29.211 1.00 93.31 99 VAL A CA 1
ATOM 773 C C . VAL A 1 99 ? -20.123 0.286 30.685 1.00 93.31 99 VAL A C 1
ATOM 775 O O . VAL A 1 99 ? -21.035 -0.295 31.273 1.00 93.31 99 VAL A O 1
ATOM 778 N N . GLU A 1 100 ? -18.992 0.633 31.303 1.00 94.88 100 GLU A N 1
ATOM 779 C CA . GLU A 1 100 ? -18.762 0.400 32.732 1.00 94.88 100 GLU A CA 1
ATOM 780 C C . GLU A 1 100 ? -19.815 1.117 33.590 1.00 94.88 100 GLU A C 1
ATOM 782 O O . GLU A 1 100 ? -20.373 0.510 34.509 1.00 94.88 100 GLU A O 1
ATOM 787 N N . GLN A 1 101 ? -20.159 2.362 33.252 1.00 95.56 101 GLN A N 1
ATOM 788 C CA . GLN A 1 101 ? -21.206 3.114 33.938 1.00 95.56 101 GLN A CA 1
ATOM 789 C C . GLN A 1 101 ? -22.575 2.432 33.809 1.00 95.56 101 GLN A C 1
ATOM 791 O O . GLN A 1 101 ? -23.247 2.218 34.819 1.00 95.56 101 GLN A O 1
ATOM 796 N N . VAL A 1 102 ? -22.969 2.023 32.599 1.00 95.94 102 VAL A N 1
ATOM 797 C CA . VAL A 1 102 ? -24.241 1.318 32.366 1.00 95.94 102 VAL A CA 1
ATOM 798 C C . VAL A 1 102 ? -24.306 0.013 33.163 1.00 95.94 102 VAL A C 1
ATOM 800 O O . VAL A 1 102 ? -25.342 -0.304 33.752 1.00 95.94 102 VAL A O 1
ATOM 803 N N . VAL A 1 103 ? -23.205 -0.740 33.234 1.00 95.00 103 VAL A N 1
ATOM 804 C CA . VAL A 1 103 ? -23.137 -1.978 34.027 1.00 95.00 103 VAL A CA 1
ATOM 805 C C . VAL A 1 103 ? -23.327 -1.690 35.515 1.00 95.00 103 VAL A C 1
ATOM 807 O O . VAL A 1 103 ? -24.072 -2.415 36.181 1.00 95.00 103 VAL A O 1
ATOM 810 N N . VAL A 1 104 ? -22.698 -0.638 36.048 1.00 96.12 104 VAL A N 1
ATOM 811 C CA . VAL A 1 104 ? -22.862 -0.231 37.453 1.00 96.12 104 VAL A CA 1
ATOM 812 C C . VAL A 1 104 ? -24.306 0.176 37.739 1.00 96.12 104 VAL A C 1
ATOM 814 O O . VAL A 1 104 ? -24.897 -0.317 38.703 1.00 96.12 104 VAL A O 1
ATOM 817 N N . GLU A 1 105 ? -24.896 1.024 36.896 1.00 95.56 105 GLU A N 1
ATOM 818 C CA . GLU A 1 105 ? -26.279 1.487 37.044 1.00 95.56 105 GLU A CA 1
ATOM 819 C C . GLU A 1 105 ? -27.271 0.321 36.996 1.00 95.56 105 GLU A C 1
ATOM 821 O O . GLU A 1 105 ? -28.127 0.188 37.876 1.00 95.56 105 GLU A O 1
ATOM 826 N N . TYR A 1 106 ? -27.117 -0.576 36.019 1.00 95.19 106 TYR A N 1
ATOM 827 C CA . TYR A 1 106 ? -27.970 -1.752 35.885 1.00 95.19 106 TYR A CA 1
ATOM 828 C C . TYR A 1 106 ? -27.806 -2.720 37.062 1.00 95.19 106 TYR A C 1
ATOM 830 O O . TYR A 1 106 ? -28.793 -3.218 37.603 1.00 95.19 106 TYR A O 1
ATOM 838 N N . THR A 1 107 ? -26.574 -2.946 37.523 1.00 94.81 107 THR A N 1
ATOM 839 C CA . THR A 1 107 ? -26.306 -3.791 38.696 1.00 94.81 107 THR A CA 1
ATOM 840 C C . THR A 1 107 ? -26.957 -3.207 39.949 1.00 94.81 107 THR A C 1
ATOM 842 O O . THR A 1 107 ? -27.621 -3.929 40.695 1.00 94.81 107 THR A O 1
ATOM 845 N N . GLY A 1 108 ? -26.826 -1.894 4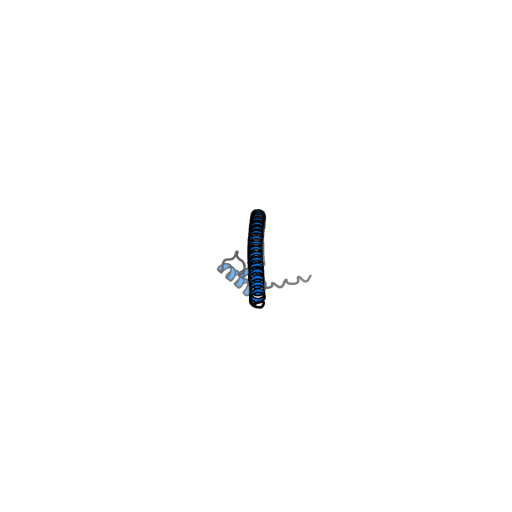0.162 1.00 94.12 108 GLY A N 1
ATOM 846 C CA . GLY A 1 108 ? -27.478 -1.192 41.265 1.00 94.12 108 GLY A CA 1
ATOM 847 C C . GLY A 1 108 ? -29.003 -1.285 41.192 1.00 94.12 108 GLY A C 1
ATOM 848 O O . GLY A 1 108 ? -29.657 -1.549 42.205 1.00 94.12 108 GLY A O 1
ATOM 849 N N . PHE A 1 109 ? -29.575 -1.149 39.993 1.00 95.44 109 PHE A N 1
ATOM 850 C CA . PHE A 1 109 ? -31.005 -1.337 39.761 1.00 95.44 109 PHE A CA 1
ATOM 851 C C . PHE A 1 109 ? -31.463 -2.752 40.138 1.00 95.44 109 PHE A C 1
ATOM 853 O O . PHE A 1 109 ? -32.393 -2.898 40.934 1.00 95.44 109 PHE A O 1
ATOM 860 N N . VAL A 1 110 ? -30.789 -3.791 39.633 1.00 94.50 110 VAL A N 1
ATOM 861 C CA . VAL A 1 110 ? -31.122 -5.197 39.920 1.00 94.50 110 VAL A CA 1
ATOM 862 C C . VAL A 1 110 ? -31.028 -5.491 41.418 1.00 94.50 110 VAL A C 1
ATOM 864 O O . VAL A 1 110 ? -31.953 -6.069 41.985 1.00 94.50 110 VAL A O 1
ATOM 867 N N . GLN A 1 111 ? -29.965 -5.038 42.088 1.00 93.56 111 GLN A N 1
ATOM 868 C CA . GLN A 1 111 ? -29.824 -5.186 43.541 1.00 93.56 111 GLN A CA 1
ATOM 869 C C . GLN A 1 111 ? -30.944 -4.467 44.307 1.00 93.56 111 GLN A C 1
ATOM 871 O O . GLN A 1 111 ? -31.460 -4.989 45.296 1.00 93.56 111 GLN A O 1
ATOM 876 N N . GLY A 1 112 ? -31.350 -3.280 43.850 1.00 93.19 112 GLY A N 1
ATOM 877 C CA . GLY A 1 112 ? -32.468 -2.539 44.428 1.00 93.19 112 GLY A CA 1
ATOM 878 C C . GLY A 1 112 ? -33.807 -3.265 44.274 1.00 93.19 112 GLY A C 1
ATOM 879 O O . GLY A 1 112 ? -34.601 -3.289 45.215 1.00 93.19 112 GLY A O 1
ATOM 880 N N . VAL A 1 113 ? -34.053 -3.880 43.115 1.00 93.50 113 VAL A N 1
ATOM 881 C CA . VAL A 1 113 ? -35.244 -4.710 42.871 1.00 93.50 113 VAL A CA 1
ATOM 882 C C . VAL A 1 113 ? -35.223 -5.960 43.751 1.00 93.50 113 VAL A C 1
ATOM 884 O O . VAL A 1 113 ? -36.229 -6.245 44.396 1.00 93.50 113 VAL A O 1
ATOM 887 N N . ALA A 1 114 ? -34.082 -6.650 43.846 1.00 89.69 114 ALA A N 1
ATOM 888 C CA . ALA A 1 114 ? -33.927 -7.837 44.685 1.00 89.69 114 ALA A CA 1
ATOM 889 C C . ALA A 1 114 ? -34.253 -7.540 46.157 1.00 89.69 114 ALA A C 1
ATOM 891 O O . ALA A 1 114 ? -35.114 -8.197 46.734 1.00 89.69 114 ALA A O 1
ATOM 892 N N . ARG A 1 115 ? -33.683 -6.471 46.732 1.00 93.38 115 ARG A N 1
ATOM 893 C CA . ARG A 1 115 ? -33.973 -6.065 48.122 1.00 93.38 115 ARG A CA 1
ATOM 894 C C . ARG A 1 115 ? -35.445 -5.727 48.355 1.00 93.38 115 ARG A C 1
ATOM 896 O O . ARG A 1 115 ? -35.990 -6.027 49.412 1.00 93.38 115 ARG A O 1
ATOM 903 N N . LYS A 1 116 ? -36.102 -5.079 47.385 1.00 92.38 116 LYS A N 1
ATOM 904 C CA . LYS A 1 116 ? -37.542 -4.779 47.479 1.00 92.38 116 LYS A CA 1
ATOM 905 C C . LYS A 1 116 ? -38.378 -6.055 47.453 1.00 92.38 116 LYS A C 1
ATOM 907 O O . LYS A 1 116 ? -39.331 -6.150 48.220 1.00 92.38 116 LYS A O 1
ATOM 912 N N . ALA A 1 117 ? -38.022 -7.013 46.599 1.00 88.38 117 ALA A N 1
ATOM 913 C CA . ALA A 1 117 ? -38.690 -8.307 46.539 1.00 88.38 117 ALA A CA 1
ATOM 914 C C . ALA A 1 117 ? -38.496 -9.095 47.846 1.00 88.38 117 ALA A C 1
ATOM 916 O O . ALA A 1 117 ? -39.475 -9.574 48.409 1.00 88.38 117 ALA A O 1
ATOM 917 N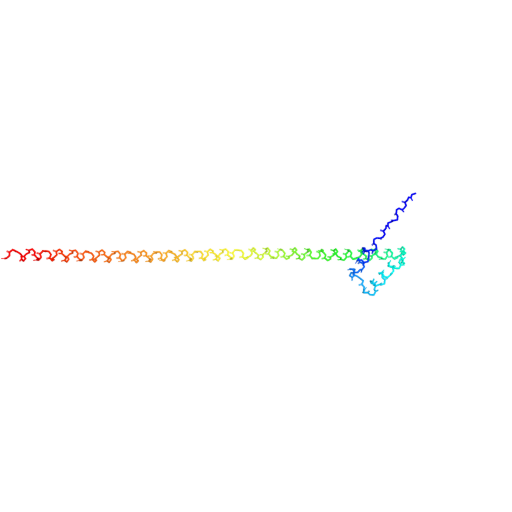 N . GLU A 1 118 ? -37.271 -9.152 48.377 1.00 90.94 118 GLU A N 1
ATOM 918 C CA . GLU A 1 118 ? -36.964 -9.781 49.671 1.00 90.94 118 GLU A CA 1
ATOM 919 C C . GLU A 1 118 ? -37.796 -9.173 50.809 1.00 90.94 118 GLU A C 1
ATOM 921 O O . GLU A 1 118 ? -38.462 -9.900 51.543 1.00 90.94 118 GLU A O 1
ATOM 926 N N . ALA A 1 119 ? -37.847 -7.840 50.903 1.00 89.88 119 ALA A N 1
ATOM 927 C CA . ALA A 1 119 ? -38.637 -7.149 51.922 1.00 89.88 119 ALA A CA 1
ATOM 928 C C . ALA A 1 119 ? -40.150 -7.413 51.792 1.00 89.88 119 ALA A C 1
ATOM 930 O O . ALA A 1 119 ? -40.852 -7.506 52.800 1.00 89.88 119 ALA A O 1
ATOM 931 N N . GLN A 1 120 ? -40.667 -7.536 50.565 1.00 89.44 120 GLN A N 1
ATOM 932 C CA . GLN A 1 120 ? -42.071 -7.882 50.330 1.00 89.44 120 GLN A CA 1
ATOM 933 C C . GLN A 1 120 ? -42.386 -9.320 50.752 1.00 89.44 120 GLN A C 1
ATOM 935 O O . GLN A 1 120 ? -43.414 -9.542 51.388 1.00 89.44 120 GLN A O 1
ATOM 940 N N . VAL A 1 121 ? -41.506 -10.276 50.441 1.00 87.75 121 VAL A N 1
ATOM 941 C CA . VAL A 1 121 ? -41.669 -11.681 50.843 1.00 87.75 121 VAL A CA 1
ATOM 942 C C . VAL A 1 121 ? -41.614 -11.817 52.363 1.00 87.75 121 VAL A C 1
ATOM 944 O O . VAL A 1 121 ? -42.501 -12.434 52.948 1.00 87.75 121 VAL A O 1
ATOM 947 N N . GLU A 1 122 ? -40.636 -11.189 53.019 1.00 87.31 122 GLU A N 1
ATOM 948 C CA . GLU A 1 122 ? -40.511 -11.228 54.480 1.00 87.31 122 GLU A CA 1
ATOM 949 C C . GLU A 1 122 ? -41.723 -10.578 55.172 1.00 87.31 122 GLU A C 1
ATOM 951 O O . GLU A 1 122 ? -42.233 -11.086 56.172 1.00 87.31 122 GLU A O 1
ATOM 956 N N . GLY A 1 123 ? -42.225 -9.466 54.624 1.00 88.25 123 GLY A N 1
ATOM 957 C CA . GLY A 1 123 ? -43.442 -8.815 55.109 1.00 88.25 123 GLY A CA 1
ATOM 958 C C . GLY A 1 123 ? -44.693 -9.685 54.951 1.00 88.25 123 GLY A C 1
ATOM 959 O O . GLY A 1 123 ? -45.511 -9.746 55.871 1.00 88.25 123 GLY A O 1
ATOM 960 N N . ALA A 1 124 ? -44.830 -10.380 53.818 1.00 83.81 124 ALA A N 1
ATOM 961 C CA . ALA A 1 124 ? -45.940 -11.296 53.568 1.00 83.81 124 ALA A CA 1
ATOM 962 C C . ALA A 1 124 ? -45.915 -12.498 54.527 1.00 83.81 124 ALA A C 1
ATOM 964 O O . ALA A 1 124 ? -46.933 -12.779 55.157 1.00 83.81 124 ALA A O 1
ATOM 965 N N . GLN A 1 125 ? -44.749 -13.126 54.720 1.00 84.31 125 GLN A N 1
ATOM 966 C CA . GLN A 1 125 ? -44.577 -14.245 55.657 1.00 84.31 125 GLN A CA 1
ATOM 967 C C . GLN A 1 125 ? -44.932 -13.848 57.093 1.00 84.31 125 GLN A C 1
ATOM 969 O O . GLN A 1 125 ? -45.743 -14.504 57.736 1.00 84.31 125 GLN A O 1
ATOM 974 N N . LYS A 1 126 ? -44.417 -12.710 57.580 1.00 84.94 126 LYS A N 1
ATOM 975 C CA . LYS A 1 126 ? -44.749 -12.209 58.927 1.00 84.94 126 LYS A CA 1
ATOM 976 C C . LYS A 1 126 ? -46.246 -11.949 59.105 1.00 84.94 126 LYS A C 1
ATOM 978 O O . LYS A 1 126 ? -46.781 -12.145 60.198 1.00 84.94 126 LYS A O 1
ATOM 983 N N . SER A 1 127 ? -46.923 -11.479 58.057 1.00 84.50 127 SER A N 1
ATOM 984 C CA . SER A 1 127 ? -48.372 -11.274 58.076 1.00 84.50 127 SER A CA 1
ATOM 985 C C . SER A 1 127 ? -49.131 -12.600 58.156 1.00 84.50 127 SER A C 1
ATOM 987 O O . SER A 1 127 ? -50.065 -12.695 58.952 1.00 84.50 127 SER A O 1
ATOM 989 N N . GLU A 1 128 ? -48.749 -13.606 57.365 1.00 85.19 128 GLU A N 1
ATOM 990 C CA . GLU A 1 128 ? -49.344 -14.951 57.424 1.00 85.19 128 GLU A CA 1
ATOM 991 C C . GLU A 1 128 ? -49.138 -15.594 58.798 1.00 85.19 128 GLU A C 1
ATOM 993 O O . GLU A 1 128 ? -50.120 -15.989 59.426 1.00 85.19 128 GLU A O 1
ATOM 998 N N . ASP A 1 129 ? -47.910 -15.575 59.327 1.00 85.44 129 ASP A N 1
ATOM 999 C CA . ASP A 1 129 ? -47.589 -16.110 60.657 1.00 85.44 129 ASP A CA 1
ATOM 1000 C C . ASP A 1 129 ? -48.446 -15.457 61.753 1.00 85.44 129 ASP A C 1
ATOM 1002 O O . ASP A 1 129 ? -48.938 -16.116 62.674 1.00 85.44 129 ASP A O 1
ATOM 1006 N N . THR A 1 130 ? -48.659 -14.140 61.653 1.00 83.94 130 THR A N 1
ATOM 1007 C CA . THR A 1 130 ? -49.487 -13.398 62.612 1.00 83.94 130 THR A CA 1
ATOM 1008 C C . THR A 1 130 ? -50.957 -13.810 62.512 1.00 83.94 130 THR A C 1
ATOM 1010 O O . THR A 1 130 ? -51.598 -14.034 63.542 1.00 83.94 130 THR A O 1
ATOM 1013 N N . GLN A 1 131 ? -51.490 -13.940 61.292 1.00 84.94 131 GLN A N 1
ATOM 1014 C CA . GLN A 1 131 ? -52.872 -14.371 61.058 1.00 84.94 131 GLN A CA 1
ATOM 1015 C C . GLN A 1 131 ? -53.106 -15.805 61.542 1.00 84.94 131 GLN A C 1
ATOM 1017 O O . GLN A 1 131 ? -54.120 -16.076 62.189 1.00 84.94 131 GLN A O 1
ATOM 1022 N N . GLU A 1 132 ? -52.168 -16.714 61.284 1.00 84.88 132 GLU A N 1
ATOM 1023 C CA . GLU A 1 132 ? -52.256 -18.107 61.718 1.00 84.88 132 GLU A CA 1
ATOM 1024 C C . GLU A 1 132 ? -52.171 -18.228 63.245 1.00 84.88 132 GLU A C 1
ATOM 1026 O O . GLU A 1 132 ? -53.006 -18.896 63.859 1.00 84.88 132 GLU A O 1
ATOM 1031 N N . ALA A 1 133 ? -51.267 -17.485 63.891 1.00 83.06 133 ALA A N 1
ATOM 1032 C CA . ALA A 1 133 ? -51.199 -17.418 65.351 1.00 83.06 133 ALA A CA 1
ATOM 1033 C C . ALA A 1 133 ? -52.498 -16.881 65.982 1.00 83.06 133 ALA A C 1
ATOM 1035 O O . ALA A 1 133 ? -52.910 -17.341 67.052 1.00 83.06 133 ALA A O 1
ATOM 1036 N N . GLN A 1 134 ? -53.159 -15.917 65.333 1.00 82.88 134 GLN A N 1
ATOM 1037 C CA . GLN A 1 134 ? -54.467 -15.415 65.760 1.00 82.88 134 GLN A CA 1
ATOM 1038 C C . GLN A 1 134 ? -55.559 -16.471 65.607 1.00 82.88 134 GLN A C 1
ATOM 1040 O O . GLN A 1 134 ? -56.306 -16.706 66.554 1.00 82.88 134 GLN A O 1
ATOM 1045 N N . ARG A 1 135 ? -55.587 -17.176 64.473 1.00 86.75 135 ARG A N 1
ATOM 1046 C CA . ARG A 1 135 ? -56.537 -18.264 64.222 1.00 86.75 135 ARG A CA 1
ATOM 1047 C C . ARG A 1 135 ? -56.422 -19.377 65.263 1.00 86.75 135 ARG A C 1
ATOM 1049 O O . ARG A 1 135 ? -57.427 -19.764 65.850 1.00 86.75 135 ARG A O 1
ATOM 1056 N N . ILE A 1 136 ? -55.198 -19.822 65.562 1.00 85.56 136 ILE A N 1
ATOM 1057 C CA . ILE A 1 136 ? -54.931 -20.835 66.596 1.00 85.56 136 ILE A CA 1
ATOM 1058 C C . ILE A 1 136 ? -55.413 -20.349 67.971 1.00 85.56 136 ILE A C 1
ATOM 1060 O O . ILE A 1 136 ? -56.015 -21.110 68.728 1.00 85.56 136 ILE A O 1
ATOM 1064 N N . ARG A 1 137 ? -55.174 -19.074 68.309 1.00 83.06 137 ARG A N 1
ATOM 1065 C CA . ARG A 1 137 ? -55.620 -18.492 69.584 1.00 83.06 137 ARG A CA 1
ATOM 1066 C C . ARG A 1 137 ? -57.144 -18.485 69.708 1.00 83.06 137 ARG A C 1
ATOM 1068 O O . ARG A 1 137 ? -57.654 -18.780 70.788 1.00 83.06 137 ARG A O 1
ATOM 1075 N N . ASP A 1 138 ? -57.847 -18.142 68.637 1.00 86.44 138 ASP A N 1
ATOM 1076 C CA . ASP A 1 138 ? -59.308 -18.090 68.624 1.00 86.44 138 ASP A CA 1
ATOM 1077 C C . ASP A 1 138 ? -59.918 -19.502 68.685 1.00 86.44 138 ASP A C 1
ATOM 1079 O O . ASP A 1 138 ? -60.859 -19.732 69.445 1.00 86.44 138 ASP A O 1
ATOM 1083 N N . GLU A 1 139 ? -59.327 -20.479 67.988 1.00 85.12 139 GLU A N 1
ATOM 1084 C CA . GLU A 1 139 ? -59.731 -21.892 68.057 1.00 85.12 139 GLU A CA 1
ATOM 1085 C C . GLU A 1 139 ? -59.518 -22.519 69.442 1.00 85.12 139 GLU A C 1
ATOM 1087 O O . GLU A 1 139 ? -60.329 -23.337 69.876 1.00 85.12 139 GLU A O 1
ATOM 1092 N N . LEU A 1 140 ? -58.443 -22.150 70.148 1.00 79.38 140 LEU A N 1
ATOM 1093 C CA . LEU A 1 140 ? -58.201 -22.613 71.518 1.00 79.38 140 LEU A CA 1
ATOM 1094 C C . LEU A 1 140 ? -59.208 -22.012 72.503 1.00 79.38 140 LEU A C 1
ATOM 1096 O O . LEU A 1 140 ? -59.729 -22.733 73.345 1.00 79.38 140 LEU A O 1
ATOM 1100 N N . LYS A 1 141 ? -59.538 -20.722 72.367 1.00 78.62 141 LYS A N 1
ATOM 1101 C CA . LYS A 1 141 ? -60.544 -20.071 73.222 1.00 78.62 141 LYS A CA 1
ATOM 1102 C C . LYS A 1 141 ? -61.951 -20.637 73.037 1.00 78.62 141 LYS A C 1
ATOM 1104 O O . LYS A 1 141 ? -62.696 -20.691 74.003 1.00 78.62 141 LYS A O 1
ATOM 1109 N N . GLY A 1 142 ? -62.311 -21.059 71.825 1.00 71.06 142 GLY A N 1
ATOM 1110 C CA . GLY A 1 142 ? -63.621 -21.655 71.539 1.00 71.06 142 GLY A CA 1
ATOM 1111 C C . GLY A 1 142 ? -63.788 -23.113 71.988 1.00 71.06 142 GLY A C 1
ATOM 1112 O O . GLY A 1 142 ? -64.868 -23.664 71.807 1.00 71.06 142 GLY A O 1
ATOM 1113 N N . LYS A 1 143 ? -62.743 -23.761 72.523 1.00 60.59 143 LYS A N 1
ATOM 1114 C CA . LYS A 1 143 ? -62.792 -25.153 73.016 1.00 60.59 143 LYS A CA 1
ATOM 1115 C C . LYS A 1 143 ? -62.936 -25.281 74.537 1.00 60.59 143 LYS A C 1
ATOM 1117 O O . LYS A 1 143 ? -63.115 -26.399 75.010 1.00 60.59 143 LYS A O 1
ATOM 1122 N N . ASP A 1 144 ? -62.863 -24.170 75.271 1.00 57.53 144 ASP A N 1
ATOM 1123 C CA . ASP A 1 144 ? -63.001 -24.121 76.735 1.00 57.53 144 ASP A CA 1
ATOM 1124 C C . ASP A 1 144 ? -64.435 -23.750 77.205 1.00 57.53 144 ASP A C 1
ATOM 1126 O O . ASP A 1 144 ? -64.640 -23.493 78.394 1.00 57.53 144 ASP A O 1
ATOM 1130 N N . GLU A 1 145 ? -65.426 -23.738 76.300 1.00 50.31 145 GLU A N 1
ATOM 1131 C CA . GLU A 1 145 ? -66.876 -23.623 76.589 1.00 50.31 145 GLU A CA 1
ATOM 1132 C C . GLU A 1 145 ? -67.596 -24.971 76.425 1.00 50.31 145 GLU A C 1
ATOM 1134 O O . GLU A 1 145 ? -68.466 -25.278 77.276 1.00 50.31 145 GLU A O 1
#

Foldseek 3Di:
DDPPPPPPPLVVLLVCLVVQPPDDPVRSVVLNVCSVVVVDDPVSVVVSVVSVVVSVVVVVVVVVVVVVVVVVVVVVVVVVCVVVVVVVVVVVVVVVVVVVVVVVVVVVVVVVVVVVVVVVVVVVVVVVVVVVVVVVVVVVVVVVD

Radius of gyration: 47.95 Å; chains: 1; bounding box: 111×36×119 Å

pLDDT: mean 87.75, std 11.0, range [37.25, 96.31]

Sequence (145 aa):
MDTSAQTIDLPLLLQLIAEASLLTDEQRETYANRLMSGDVDDAFMEELSGLFAKEAEECQVEIDELTEVLTEKRTELEQEKQRAEPEYQTAVAGHKGDVEQVVVEYTGFVQGVARKAEAQVEGAQKSEDTQEAQRIRDELKGKDE